Protein AF-A0A497C527-F1 (afdb_monomer)

Solvent-accessible surface area (backbone atoms only — not comparable to full-atom values): 5418 Å² total; per-residue (Å²): 131,86,51,71,68,58,52,52,51,52,54,52,49,41,61,53,43,70,65,48,50,83,88,42,90,52,30,66,59,32,50,54,42,38,55,53,44,53,54,43,78,72,42,91,85,58,57,69,65,63,52,49,54,39,49,53,52,47,50,53,48,51,54,55,58,55,64,68,56,69,96,70,86,82,77,82,91,71,87,81,80,81,89,83,90,130

Mean predicted aligned error: 9.07 Å

Structure (mmCIF, N/CA/C/O backbone):
data_AF-A0A497C527-F1
#
_entry.id   AF-A0A497C527-F1
#
loop_
_atom_site.group_PDB
_atom_site.id
_atom_site.type_symbol
_atom_site.label_atom_id
_atom_site.label_alt_id
_atom_site.label_comp_id
_atom_site.label_asym_id
_atom_site.label_entity_id
_atom_site.label_seq_id
_atom_site.pdbx_PDB_ins_code
_atom_site.Cartn_x
_atom_site.Cartn_y
_atom_site.Cartn_z
_atom_site.occupancy
_atom_site.B_iso_or_equiv
_atom_site.auth_seq_id
_atom_site.auth_comp_id
_atom_site.auth_asym_id
_atom_site.auth_atom_id
_atom_site.pdbx_PDB_model_num
ATOM 1 N N . MET A 1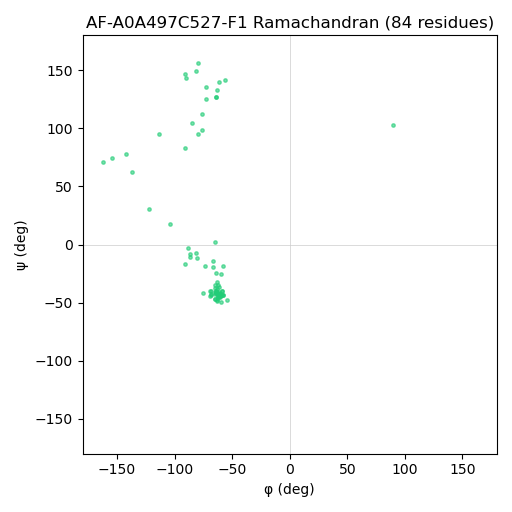 1 ? 15.430 -7.628 -11.014 1.00 65.81 1 MET A N 1
ATOM 2 C CA . MET A 1 1 ? 14.124 -8.284 -11.251 1.00 65.81 1 MET A CA 1
ATOM 3 C C . MET A 1 1 ? 13.438 -8.452 -9.903 1.00 65.81 1 MET A C 1
ATOM 5 O O . MET A 1 1 ? 14.096 -8.916 -8.982 1.00 65.81 1 MET A O 1
ATOM 9 N N . LEU A 1 2 ? 12.182 -8.017 -9.759 1.00 76.94 2 LEU A N 1
ATOM 10 C CA . LEU A 1 2 ? 11.454 -8.081 -8.486 1.00 76.94 2 LEU A CA 1
ATOM 11 C C . LEU A 1 2 ? 11.243 -9.545 -8.067 1.00 76.94 2 LEU A C 1
ATOM 13 O O . LEU A 1 2 ? 10.716 -10.338 -8.851 1.00 76.94 2 LEU A O 1
ATOM 17 N N . ASP A 1 3 ? 11.642 -9.903 -6.847 1.00 88.31 3 ASP A N 1
ATOM 18 C CA . ASP A 1 3 ? 11.475 -11.265 -6.339 1.00 88.31 3 ASP A CA 1
ATOM 19 C C . ASP A 1 3 ? 9.986 -11.667 -6.275 1.00 88.31 3 ASP A C 1
ATOM 21 O O . ASP A 1 3 ? 9.116 -10.876 -5.893 1.00 88.31 3 ASP A O 1
ATOM 25 N N . LYS A 1 4 ? 9.671 -12.919 -6.637 1.00 88.88 4 LYS A N 1
ATOM 26 C CA . LYS A 1 4 ? 8.282 -13.418 -6.674 1.00 88.88 4 LYS A CA 1
ATOM 27 C C . LYS A 1 4 ? 7.622 -13.377 -5.295 1.00 88.88 4 LYS A C 1
ATOM 29 O O . LYS A 1 4 ? 6.424 -13.104 -5.202 1.00 88.88 4 LYS A O 1
ATOM 34 N N . THR A 1 5 ? 8.375 -13.654 -4.232 1.00 93.38 5 THR A N 1
ATOM 35 C CA . THR A 1 5 ? 7.874 -13.608 -2.853 1.00 93.38 5 THR A CA 1
ATOM 36 C C . THR A 1 5 ? 7.585 -12.174 -2.453 1.00 93.38 5 THR A C 1
ATOM 38 O O . THR A 1 5 ? 6.520 -11.891 -1.904 1.00 93.38 5 THR A O 1
ATOM 41 N N . PHE A 1 6 ? 8.494 -11.256 -2.780 1.00 92.00 6 PHE A N 1
ATOM 42 C CA . PHE A 1 6 ? 8.297 -9.836 -2.520 1.00 92.00 6 PHE A CA 1
ATOM 43 C C . PHE A 1 6 ? 7.061 -9.286 -3.247 1.00 92.00 6 PHE A C 1
ATOM 45 O O . PHE A 1 6 ? 6.207 -8.656 -2.624 1.00 92.00 6 PHE A O 1
ATOM 52 N N . ARG A 1 7 ? 6.874 -9.638 -4.527 1.00 92.06 7 ARG A N 1
ATOM 53 C CA . ARG A 1 7 ? 5.670 -9.265 -5.288 1.00 92.06 7 ARG A CA 1
ATOM 54 C C . ARG A 1 7 ? 4.386 -9.779 -4.636 1.00 92.06 7 ARG A C 1
ATOM 56 O O . ARG A 1 7 ? 3.422 -9.030 -4.515 1.00 92.06 7 ARG A O 1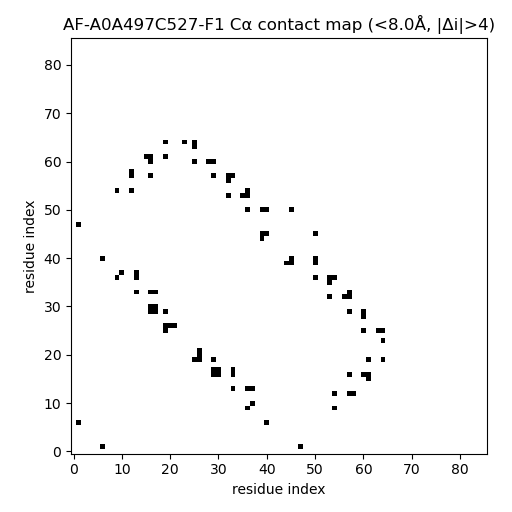
ATOM 63 N N . LYS A 1 8 ? 4.371 -11.033 -4.167 1.00 94.31 8 LYS A N 1
ATOM 64 C CA . LYS A 1 8 ? 3.220 -11.594 -3.435 1.00 94.31 8 LYS A CA 1
ATOM 65 C C . LYS A 1 8 ? 2.917 -10.815 -2.153 1.00 94.31 8 LYS A C 1
ATOM 67 O O . LYS A 1 8 ? 1.750 -10.542 -1.885 1.00 94.31 8 LYS A O 1
ATOM 72 N N . LYS A 1 9 ? 3.944 -10.434 -1.383 1.00 95.75 9 LYS A N 1
ATOM 73 C CA . LYS A 1 9 ? 3.779 -9.606 -0.175 1.00 95.75 9 LYS A CA 1
ATOM 74 C C . LYS A 1 9 ? 3.181 -8.240 -0.513 1.00 95.75 9 LYS A C 1
ATOM 76 O O . LYS A 1 9 ? 2.241 -7.819 0.154 1.00 95.75 9 LYS A O 1
ATOM 81 N N . ALA A 1 10 ? 3.658 -7.596 -1.576 1.00 95.12 10 ALA A N 1
ATOM 82 C CA . ALA A 1 10 ? 3.129 -6.315 -2.033 1.00 95.12 10 ALA A CA 1
ATOM 83 C C . ALA A 1 10 ? 1.656 -6.419 -2.486 1.00 95.12 10 ALA A C 1
ATOM 85 O O . ALA A 1 10 ? 0.838 -5.581 -2.113 1.00 95.12 10 ALA A O 1
ATOM 86 N N . CYS A 1 11 ? 1.272 -7.487 -3.197 1.00 95.06 11 CYS A N 1
ATOM 87 C CA . CYS A 1 11 ? -0.134 -7.736 -3.539 1.00 95.06 11 CYS A CA 1
ATOM 88 C C . CYS A 1 11 ? -1.011 -7.987 -2.300 1.00 95.06 11 CYS A C 1
ATOM 90 O O . CYS A 1 11 ? -2.133 -7.491 -2.226 1.00 95.06 11 CYS A O 1
ATOM 92 N N . LEU A 1 12 ? -0.509 -8.728 -1.306 1.00 96.88 12 LEU A N 1
ATOM 93 C CA . LEU A 1 12 ? -1.224 -8.930 -0.042 1.00 96.88 12 LEU A CA 1
ATOM 94 C C . LEU A 1 12 ? -1.411 -7.608 0.716 1.00 96.88 12 LEU A C 1
ATOM 96 O O . LEU A 1 12 ? -2.466 -7.378 1.305 1.00 96.88 12 LEU A O 1
ATOM 100 N N . LEU A 1 13 ? -0.404 -6.734 0.691 1.00 97.69 13 LEU A N 1
ATOM 101 C CA . LEU A 1 13 ? -0.488 -5.407 1.288 1.00 97.69 13 LEU A CA 1
ATOM 102 C C . LEU A 1 13 ? -1.583 -4.557 0.626 1.00 97.69 13 LEU A C 1
ATOM 104 O O . LEU A 1 13 ? -2.373 -3.951 1.345 1.00 97.69 13 LEU A O 1
ATOM 108 N N . LEU A 1 14 ? -1.698 -4.574 -0.709 1.00 97.31 14 LEU A N 1
ATOM 109 C CA . LEU A 1 14 ? -2.786 -3.889 -1.427 1.00 97.31 14 LEU A CA 1
ATOM 110 C C . LEU A 1 14 ? -4.168 -4.325 -0.924 1.00 97.31 14 LEU A C 1
ATOM 112 O O . LEU A 1 14 ? -5.000 -3.476 -0.606 1.00 97.31 14 LEU A O 1
ATOM 116 N N . ALA A 1 15 ? -4.387 -5.638 -0.801 1.00 96.88 15 ALA A N 1
ATOM 117 C CA . ALA A 1 15 ? -5.649 -6.190 -0.310 1.00 96.88 15 ALA A CA 1
ATOM 118 C C . ALA A 1 15 ? -5.950 -5.781 1.142 1.00 96.88 15 ALA A C 1
ATOM 120 O O . ALA A 1 15 ? -7.106 -5.614 1.516 1.00 96.88 15 ALA A O 1
ATOM 121 N N . ARG A 1 16 ? -4.924 -5.599 1.981 1.00 96.94 16 ARG A N 1
ATOM 122 C CA . ARG A 1 16 ? -5.102 -5.132 3.365 1.00 96.94 16 ARG A CA 1
ATOM 123 C C . ARG A 1 16 ? -5.414 -3.641 3.439 1.00 96.94 16 ARG A C 1
ATOM 125 O O . ARG A 1 16 ? -6.295 -3.262 4.200 1.00 96.94 16 ARG A O 1
ATOM 132 N N . LEU A 1 17 ? -4.737 -2.817 2.640 1.00 97.12 17 LEU A N 1
ATOM 133 C CA . LEU A 1 17 ? -5.006 -1.377 2.565 1.00 97.12 17 LEU A CA 1
ATOM 134 C C . LEU A 1 17 ? -6.428 -1.086 2.072 1.00 97.12 17 LEU A C 1
ATOM 136 O O . LEU A 1 17 ? -7.053 -0.147 2.547 1.00 97.12 17 LEU A O 1
ATOM 140 N N . GLU A 1 18 ? -6.962 -1.909 1.165 1.00 96.12 18 GLU A N 1
ATOM 141 C CA . GLU A 1 18 ? -8.353 -1.808 0.697 1.00 96.12 18 GLU A CA 1
ATOM 142 C C . GLU A 1 18 ? -9.392 -2.063 1.801 1.00 96.12 18 GLU A C 1
ATOM 144 O O . GLU A 1 18 ? -10.516 -1.582 1.710 1.00 96.12 18 GLU A O 1
ATOM 149 N N . ARG A 1 19 ? -9.021 -2.796 2.857 1.00 95.56 19 ARG A N 1
ATOM 150 C CA . ARG A 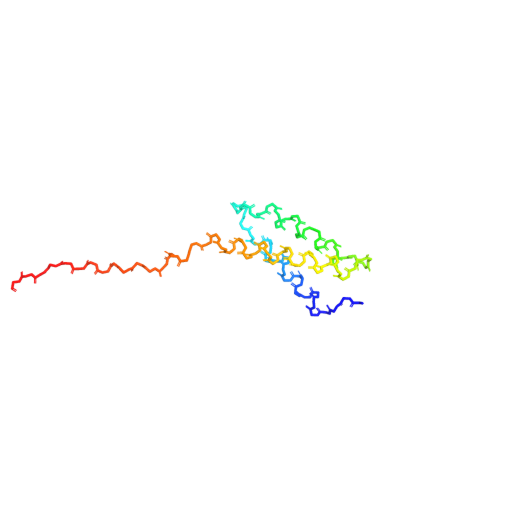1 19 ? -9.911 -3.136 3.976 1.00 95.56 19 ARG A CA 1
ATOM 151 C C . ARG A 1 19 ? -9.919 -2.102 5.098 1.00 95.56 19 ARG A C 1
ATOM 153 O O . ARG A 1 19 ? -10.647 -2.293 6.070 1.00 95.56 19 ARG A O 1
ATOM 160 N N . ILE A 1 20 ? -9.103 -1.052 5.007 1.00 94.38 20 ILE A N 1
ATOM 161 C CA . ILE A 1 20 ? -9.153 0.046 5.973 1.00 94.38 20 ILE A CA 1
ATOM 162 C C . ILE A 1 20 ? -10.523 0.717 5.847 1.00 94.38 20 ILE A C 1
ATOM 164 O O . ILE A 1 20 ? -10.941 1.066 4.743 1.00 94.38 20 ILE A O 1
ATOM 168 N N . SER A 1 21 ? -11.227 0.856 6.976 1.00 89.75 21 SER A N 1
ATOM 169 C CA . SER A 1 21 ? -12.555 1.477 7.007 1.00 89.75 21 SER A CA 1
ATOM 170 C C . SER A 1 21 ? -12.503 2.881 6.413 1.00 89.75 21 SER A C 1
ATOM 172 O O . SER A 1 21 ? -11.558 3.620 6.682 1.00 89.75 21 SER A O 1
ATOM 174 N N . ALA A 1 22 ? -13.536 3.271 5.665 1.00 90.75 22 ALA A N 1
ATOM 175 C CA . ALA A 1 22 ? -13.664 4.628 5.135 1.00 90.75 22 ALA A CA 1
ATOM 176 C C . ALA A 1 22 ? -13.710 5.694 6.246 1.00 90.75 22 ALA A C 1
ATOM 178 O O . ALA A 1 22 ? -13.298 6.827 6.014 1.00 90.75 22 ALA A O 1
ATOM 179 N N . ASP A 1 23 ? -14.150 5.308 7.447 1.00 91.25 23 ASP A N 1
ATOM 180 C CA . ASP A 1 23 ? -14.195 6.178 8.626 1.00 91.25 23 ASP A CA 1
ATOM 181 C C . ASP A 1 23 ? -12.839 6.299 9.344 1.00 91.25 23 ASP A C 1
ATOM 183 O O . ASP A 1 23 ? -12.697 7.106 10.261 1.00 91.25 23 ASP A O 1
ATOM 187 N N . SER A 1 24 ? -11.827 5.514 8.950 1.00 91.69 24 SER A N 1
ATOM 188 C CA . SER A 1 24 ? -10.481 5.659 9.506 1.00 91.69 24 SER A CA 1
ATOM 189 C C . SER A 1 24 ? -9.826 6.938 8.961 1.00 91.69 24 SER A C 1
ATOM 191 O O . SER A 1 24 ? -9.817 7.154 7.744 1.00 91.69 24 SER A O 1
ATOM 193 N N . PRO A 1 25 ? -9.165 7.752 9.802 1.00 93.38 25 PRO A N 1
ATOM 194 C CA . PRO A 1 25 ? -8.356 8.888 9.358 1.00 93.38 25 PRO A CA 1
ATOM 195 C C . PRO A 1 25 ? -7.233 8.474 8.390 1.00 93.38 25 PRO A C 1
ATOM 197 O O . PRO A 1 25 ? -6.723 9.305 7.637 1.00 93.38 25 PRO A O 1
ATOM 200 N N . TRP A 1 26 ? -6.863 7.189 8.358 1.00 96.50 26 TRP A N 1
ATOM 201 C CA . TRP A 1 26 ? -5.844 6.651 7.459 1.00 96.50 26 TRP A CA 1
ATOM 202 C C . TRP A 1 26 ? -6.386 6.228 6.087 1.00 96.50 26 TRP A C 1
ATOM 204 O O . TRP A 1 26 ? -5.589 5.939 5.193 1.00 96.50 26 TRP A O 1
ATOM 214 N N . ALA A 1 27 ? -7.708 6.223 5.868 1.00 95.06 27 ALA A N 1
ATOM 215 C CA . ALA A 1 27 ? -8.339 5.745 4.632 1.00 95.06 27 ALA A CA 1
ATOM 216 C C . ALA A 1 27 ? -7.871 6.503 3.380 1.00 95.06 27 ALA A C 1
ATOM 218 O O . ALA A 1 27 ? -7.615 5.909 2.324 1.00 95.06 27 ALA A O 1
ATOM 219 N N . HIS A 1 28 ? -7.700 7.822 3.503 1.00 95.81 28 HIS A N 1
ATOM 220 C CA . HIS A 1 28 ? -7.205 8.653 2.410 1.00 95.81 28 HIS A CA 1
ATOM 221 C C . HIS A 1 28 ? -5.758 8.292 2.042 1.00 95.81 28 HIS A C 1
ATOM 223 O O . HIS A 1 28 ? -5.447 8.058 0.871 1.00 95.81 28 HIS A O 1
ATOM 229 N N . GLN A 1 29 ? -4.882 8.165 3.046 1.00 96.12 29 GLN A N 1
ATOM 230 C CA . GLN A 1 29 ? -3.486 7.779 2.823 1.00 96.12 29 GLN A CA 1
ATOM 231 C C . GLN A 1 29 ? -3.374 6.352 2.275 1.00 96.12 29 GLN A C 1
ATOM 233 O O . GLN A 1 29 ? -2.607 6.110 1.341 1.00 96.12 29 GLN A O 1
ATOM 238 N N . ALA A 1 30 ? -4.178 5.422 2.795 1.00 96.94 30 ALA A N 1
ATOM 239 C CA . ALA A 1 30 ? -4.245 4.044 2.323 1.00 96.94 30 ALA A CA 1
ATOM 240 C C . ALA A 1 30 ? -4.614 3.972 0.839 1.00 96.94 30 ALA A C 1
ATOM 242 O O . ALA A 1 30 ? -3.977 3.245 0.077 1.00 96.94 30 ALA A O 1
ATOM 243 N N . SER A 1 31 ? -5.597 4.769 0.415 1.00 95.56 31 SER A N 1
ATOM 244 C CA . SER A 1 31 ? -6.030 4.843 -0.982 1.00 95.56 31 SER A CA 1
ATOM 245 C C . SER A 1 31 ? -4.914 5.342 -1.902 1.00 95.56 31 SER A C 1
ATOM 247 O O . SER A 1 31 ? -4.673 4.741 -2.951 1.00 95.56 31 SER A O 1
ATOM 249 N N . GLY A 1 32 ? -4.184 6.385 -1.490 1.00 97.06 32 GLY A N 1
ATOM 250 C CA . GLY A 1 32 ? -3.048 6.917 -2.248 1.00 97.06 32 GLY A CA 1
ATOM 251 C C . GLY A 1 32 ? -1.902 5.911 -2.393 1.00 97.06 32 GLY A C 1
ATOM 252 O O . GLY A 1 32 ? -1.431 5.658 -3.505 1.00 97.06 32 GLY A O 1
ATOM 253 N N . VAL A 1 33 ? -1.495 5.276 -1.289 1.00 97.44 33 VAL A N 1
ATOM 254 C CA . VAL A 1 33 ? -0.439 4.249 -1.306 1.00 97.44 33 VAL A CA 1
ATOM 255 C C . VAL A 1 33 ? -0.867 3.038 -2.132 1.00 97.44 33 VAL A C 1
ATOM 257 O O . VAL A 1 33 ? -0.077 2.548 -2.935 1.00 97.44 33 VAL A O 1
ATOM 260 N N . ARG A 1 34 ? -2.122 2.589 -2.007 1.00 97.31 34 ARG A N 1
ATOM 261 C CA . ARG A 1 34 ? -2.673 1.473 -2.787 1.00 97.31 34 ARG A CA 1
ATOM 262 C C . ARG A 1 34 ? -2.627 1.756 -4.287 1.00 97.31 34 ARG A C 1
ATOM 264 O O . ARG A 1 34 ? -2.130 0.924 -5.042 1.00 97.31 34 ARG A O 1
ATOM 271 N N . ALA A 1 35 ? -3.096 2.926 -4.721 1.00 96.75 35 ALA A N 1
ATOM 272 C CA . ALA A 1 35 ? -3.079 3.304 -6.132 1.00 96.75 35 ALA A CA 1
ATOM 273 C C . ALA A 1 35 ? -1.647 3.384 -6.686 1.00 96.75 35 ALA A C 1
ATOM 275 O O . ALA A 1 35 ? -1.361 2.842 -7.756 1.00 96.75 35 ALA A O 1
ATOM 276 N N . SER A 1 36 ? -0.731 4.007 -5.937 1.00 96.38 36 SER A N 1
ATOM 277 C CA . SER A 1 36 ? 0.669 4.120 -6.349 1.00 96.38 36 SER A CA 1
ATOM 278 C C . SER A 1 36 ? 1.352 2.750 -6.415 1.00 96.38 36 SER A C 1
ATOM 280 O O . SER A 1 36 ? 1.959 2.412 -7.429 1.00 96.38 36 SER A O 1
ATOM 282 N N . LEU A 1 37 ? 1.192 1.910 -5.390 1.00 96.06 37 LEU A N 1
ATOM 283 C CA . LEU A 1 37 ? 1.792 0.576 -5.349 1.00 96.06 37 LEU A CA 1
ATOM 284 C C . LEU A 1 37 ? 1.244 -0.332 -6.459 1.00 96.06 37 LEU A C 1
ATOM 286 O O . LEU A 1 37 ? 2.025 -1.007 -7.126 1.00 96.06 37 LEU A O 1
ATOM 290 N N . ALA A 1 38 ? -0.065 -0.305 -6.729 1.00 96.19 38 ALA A N 1
ATOM 291 C CA . ALA A 1 38 ? -0.658 -1.055 -7.837 1.00 96.19 38 ALA A CA 1
ATOM 292 C C . ALA A 1 38 ? -0.087 -0.620 -9.197 1.00 96.19 38 ALA A C 1
ATOM 294 O O . ALA A 1 38 ? 0.260 -1.470 -10.017 1.00 96.19 38 ALA A O 1
ATOM 295 N N . LYS A 1 39 ? 0.077 0.693 -9.411 1.00 95.50 39 LYS A N 1
ATOM 296 C CA . LYS A 1 39 ? 0.687 1.243 -10.628 1.00 95.50 39 LYS A CA 1
ATOM 297 C C . LYS A 1 39 ? 2.125 0.751 -10.816 1.00 95.50 39 LYS A C 1
ATOM 299 O O . LYS A 1 39 ? 2.480 0.342 -11.917 1.00 95.50 39 LYS A O 1
ATOM 304 N N . HIS A 1 40 ? 2.939 0.757 -9.760 1.00 94.06 40 HIS A N 1
ATOM 305 C CA . HIS A 1 40 ? 4.334 0.311 -9.848 1.00 94.06 40 HIS A CA 1
ATOM 306 C 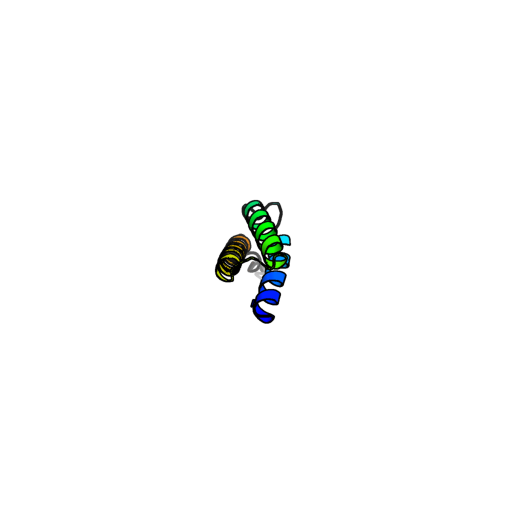C . HIS A 1 40 ? 4.433 -1.202 -10.065 1.00 94.06 40 HIS A C 1
ATOM 308 O O . HIS A 1 40 ? 5.196 -1.637 -10.915 1.00 94.06 40 HIS A O 1
ATOM 314 N N . LEU A 1 41 ? 3.601 -2.012 -9.402 1.00 91.81 41 LEU A N 1
ATOM 315 C CA . LEU A 1 41 ? 3.583 -3.468 -9.611 1.00 91.81 41 LEU A CA 1
ATOM 316 C C . LEU A 1 41 ? 3.105 -3.898 -11.008 1.00 91.81 41 LEU A C 1
ATOM 318 O O . LEU A 1 41 ? 3.334 -5.050 -11.392 1.00 91.81 41 LEU A O 1
ATOM 322 N N . ALA A 1 42 ? 2.407 -3.022 -11.734 1.00 91.75 42 ALA A N 1
ATOM 323 C CA . ALA A 1 42 ? 1.994 -3.231 -13.121 1.00 91.75 42 ALA A CA 1
ATOM 324 C C . ALA A 1 42 ? 3.022 -2.707 -14.143 1.00 91.75 42 ALA A C 1
ATOM 326 O O . ALA A 1 42 ? 2.955 -3.083 -15.310 1.00 91.75 42 ALA A O 1
ATOM 327 N N . SER A 1 43 ? 3.957 -1.854 -13.717 1.00 88.69 43 SER A N 1
ATOM 328 C CA . SER A 1 43 ? 5.000 -1.275 -14.565 1.00 88.69 43 SER A CA 1
ATOM 329 C C . SER A 1 43 ? 6.255 -2.148 -14.569 1.00 88.69 43 SER A C 1
ATOM 331 O O . SER A 1 43 ? 6.654 -2.686 -13.539 1.00 88.69 43 SER A O 1
ATOM 333 N N . GLU A 1 44 ? 6.924 -2.248 -15.716 1.00 79.19 44 GLU A N 1
ATOM 334 C CA . GLU A 1 44 ? 8.242 -2.893 -15.827 1.00 79.19 44 GLU A CA 1
ATOM 335 C C . GLU A 1 44 ? 9.401 -1.922 -15.539 1.00 79.19 44 GLU A C 1
ATOM 337 O O . GLU A 1 44 ? 10.536 -2.351 -15.347 1.00 79.19 44 GLU A O 1
ATOM 342 N N . ASN A 1 45 ? 9.106 -0.618 -15.451 1.00 83.38 45 ASN A N 1
ATOM 343 C CA . ASN A 1 45 ? 10.092 0.463 -15.340 1.00 83.38 45 ASN A CA 1
ATOM 344 C C . ASN A 1 45 ? 10.214 1.054 -13.926 1.00 83.38 45 ASN A C 1
ATOM 346 O O . ASN A 1 45 ? 10.704 2.170 -13.775 1.00 83.38 45 ASN A O 1
ATOM 350 N N . CYS A 1 46 ? 9.738 0.362 -12.890 1.00 84.12 46 CYS A N 1
ATOM 351 C CA . CYS A 1 46 ? 9.917 0.810 -11.510 1.00 84.12 46 CYS A CA 1
ATOM 352 C C . CYS A 1 46 ? 11.191 0.233 -10.890 1.00 84.12 46 CYS A C 1
ATOM 354 O O . CYS A 1 46 ? 11.569 -0.919 -11.132 1.00 84.12 46 CYS A O 1
ATOM 356 N N . THR A 1 47 ? 11.809 1.007 -10.013 1.00 89.62 47 THR A N 1
ATOM 357 C CA . THR A 1 47 ? 12.909 0.535 -9.181 1.00 89.62 47 THR A CA 1
ATOM 358 C C . THR A 1 47 ? 12.386 -0.257 -7.982 1.00 89.62 47 THR A C 1
ATOM 360 O O . THR A 1 47 ? 11.241 -0.119 -7.546 1.00 89.62 47 THR A O 1
ATOM 363 N N . LEU A 1 48 ? 13.241 -1.129 -7.445 1.00 89.06 48 LEU A N 1
ATOM 364 C CA . LEU A 1 48 ? 12.919 -1.896 -6.243 1.00 89.06 48 LEU A CA 1
ATOM 365 C C . LEU A 1 48 ? 12.742 -0.974 -5.023 1.00 89.06 48 LEU A C 1
ATOM 367 O O . LEU A 1 48 ? 11.814 -1.188 -4.250 1.00 89.06 48 LEU A O 1
ATOM 371 N N . ASP A 1 49 ? 13.552 0.083 -4.928 1.00 92.25 49 ASP A N 1
ATOM 372 C CA . ASP A 1 49 ? 13.503 1.089 -3.859 1.00 92.25 49 ASP A CA 1
ATOM 373 C C . ASP A 1 49 ? 12.154 1.829 -3.817 1.00 92.25 49 ASP A C 1
ATOM 375 O O . ASP A 1 49 ? 11.533 1.952 -2.762 1.00 92.25 49 ASP A O 1
ATOM 379 N N . GL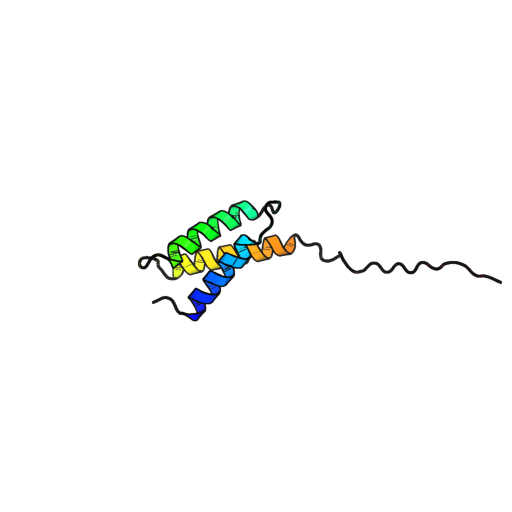U A 1 50 ? 11.616 2.227 -4.976 1.00 92.88 50 GLU A N 1
ATOM 380 C CA . GLU A 1 50 ? 10.287 2.850 -5.063 1.00 92.88 50 GLU A CA 1
ATOM 381 C C . GLU A 1 50 ? 9.184 1.933 -4.517 1.00 92.88 50 GLU A C 1
ATOM 383 O O . GLU A 1 50 ? 8.308 2.377 -3.769 1.00 92.88 50 GLU A O 1
ATOM 388 N N . ILE A 1 51 ? 9.230 0.640 -4.859 1.00 93.88 51 ILE A N 1
ATOM 389 C CA . ILE A 1 51 ? 8.259 -0.331 -4.346 1.00 93.88 51 ILE A CA 1
ATOM 390 C C . ILE A 1 51 ? 8.463 -0.543 -2.844 1.00 93.88 51 ILE A C 1
ATOM 392 O O . ILE A 1 51 ? 7.478 -0.578 -2.108 1.00 93.88 51 ILE A O 1
ATOM 396 N N . GLU A 1 52 ? 9.702 -0.671 -2.369 1.00 95.00 52 GLU A N 1
ATOM 397 C CA . GLU A 1 52 ? 10.003 -0.827 -0.942 1.00 95.00 52 GLU A CA 1
ATOM 398 C C . GLU A 1 52 ? 9.502 0.361 -0.119 1.00 95.00 52 GLU A C 1
ATOM 400 O O . GLU A 1 52 ? 8.846 0.161 0.904 1.00 95.00 52 GLU A O 1
ATOM 405 N N . ASN A 1 53 ? 9.694 1.589 -0.599 1.00 96.31 53 ASN A N 1
ATOM 406 C CA . ASN A 1 53 ? 9.190 2.793 0.059 1.00 96.31 53 ASN A CA 1
ATOM 407 C C . ASN A 1 53 ? 7.657 2.800 0.164 1.00 96.31 53 ASN A C 1
ATOM 409 O O . ASN A 1 53 ? 7.096 3.150 1.211 1.00 96.31 53 ASN A O 1
ATOM 413 N N . LEU A 1 54 ? 6.961 2.364 -0.890 1.00 96.88 54 LEU A N 1
ATOM 414 C CA . LEU A 1 54 ? 5.502 2.230 -0.888 1.00 96.88 54 LEU A CA 1
ATOM 415 C C . LEU A 1 54 ? 5.028 1.105 0.038 1.00 96.88 54 LEU A C 1
ATOM 417 O O . LEU A 1 54 ? 4.041 1.273 0.756 1.00 96.88 54 LEU A O 1
ATOM 421 N N . VAL A 1 55 ? 5.743 -0.020 0.064 1.00 97.12 55 VAL A N 1
ATOM 422 C CA . VAL A 1 55 ? 5.465 -1.147 0.960 1.00 97.12 55 VAL A CA 1
ATOM 423 C C . VAL A 1 55 ? 5.627 -0.730 2.422 1.00 97.12 55 VAL A C 1
ATOM 425 O O . VAL A 1 55 ? 4.722 -0.959 3.225 1.00 97.12 55 VAL A O 1
ATOM 428 N N . ASN A 1 56 ? 6.721 -0.049 2.761 1.00 97.88 56 ASN A N 1
ATOM 429 C CA . ASN A 1 56 ? 6.975 0.471 4.105 1.00 97.88 56 ASN A CA 1
ATOM 430 C C . ASN A 1 56 ? 5.907 1.486 4.530 1.00 97.88 56 ASN A C 1
ATOM 432 O O . ASN A 1 56 ? 5.377 1.413 5.640 1.00 97.88 56 ASN A O 1
ATOM 436 N N . SER A 1 57 ? 5.528 2.391 3.625 1.00 97.88 57 SER A N 1
ATOM 437 C CA . SER A 1 57 ? 4.445 3.351 3.868 1.00 97.88 57 SER A CA 1
ATOM 438 C C . SER A 1 57 ? 3.110 2.648 4.126 1.00 97.88 57 SER A C 1
ATOM 440 O O . SER A 1 57 ? 2.389 3.011 5.054 1.00 97.88 57 SER A O 1
ATOM 442 N N . GLY A 1 58 ? 2.793 1.608 3.349 1.00 97.69 58 GLY A N 1
ATOM 443 C CA . GLY A 1 58 ? 1.578 0.817 3.529 1.00 97.69 58 GLY A CA 1
ATOM 444 C C . GLY A 1 58 ? 1.548 0.052 4.853 1.00 97.69 58 GLY A C 1
ATOM 445 O O . GLY A 1 58 ? 0.518 0.054 5.524 1.00 97.69 58 GLY A O 1
ATOM 446 N N . TYR A 1 59 ? 2.660 -0.559 5.272 1.00 98.12 59 TYR A N 1
ATOM 447 C CA . TYR A 1 59 ? 2.737 -1.216 6.583 1.00 98.12 59 TYR A CA 1
ATOM 448 C C . TYR A 1 59 ? 2.546 -0.229 7.731 1.00 98.12 59 TYR A C 1
ATOM 450 O O . TYR A 1 59 ? 1.723 -0.485 8.606 1.00 98.12 59 TYR A O 1
ATOM 458 N N . ARG A 1 60 ? 3.189 0.941 7.669 1.00 97.94 60 ARG A N 1
ATOM 459 C CA . ARG A 1 60 ? 3.013 1.993 8.675 1.00 97.94 60 ARG A CA 1
ATOM 460 C C . ARG A 1 60 ? 1.555 2.445 8.790 1.00 97.94 60 ARG A C 1
ATOM 462 O O . ARG A 1 60 ? 1.069 2.672 9.894 1.00 97.94 60 ARG A O 1
ATOM 469 N N . ILE A 1 61 ? 0.853 2.565 7.662 1.00 97.56 61 ILE A N 1
ATOM 470 C CA . ILE A 1 61 ? -0.582 2.878 7.639 1.00 97.56 61 ILE A CA 1
ATOM 471 C C . ILE A 1 61 ? -1.392 1.770 8.324 1.00 97.56 61 ILE A C 1
ATOM 473 O O . ILE A 1 61 ? -2.239 2.077 9.159 1.00 97.56 61 ILE A O 1
ATOM 477 N N . LEU A 1 62 ? -1.121 0.495 8.020 1.00 96.62 62 LEU A N 1
ATOM 478 C CA . LEU A 1 62 ? -1.807 -0.626 8.668 1.00 96.62 62 LEU A CA 1
ATOM 479 C C . LEU A 1 62 ? -1.569 -0.659 10.177 1.00 96.62 62 LEU A C 1
ATOM 481 O O . LEU A 1 62 ? -2.513 -0.881 10.924 1.00 96.62 62 LEU A O 1
ATOM 485 N N . GLU A 1 63 ? -0.337 -0.424 10.628 1.00 96.69 63 GLU A N 1
ATOM 486 C CA . GLU A 1 63 ? -0.013 -0.362 12.056 1.00 96.69 63 GLU A CA 1
ATOM 487 C C . GLU A 1 63 ? -0.793 0.753 12.754 1.00 96.69 63 GLU A C 1
ATOM 489 O O . GLU A 1 63 ? -1.365 0.546 13.826 1.00 96.69 63 GLU A O 1
ATOM 494 N N . LYS A 1 64 ? -0.863 1.935 12.132 1.00 95.62 64 LYS A N 1
ATOM 495 C CA . LYS A 1 64 ? -1.599 3.066 12.694 1.00 95.62 64 LYS A CA 1
ATOM 496 C C . LYS A 1 64 ? -3.106 2.845 12.710 1.00 95.62 64 LYS A C 1
ATOM 498 O O . LYS A 1 64 ? -3.711 3.131 13.735 1.00 95.62 64 LYS A O 1
ATOM 503 N N . ALA A 1 65 ? -3.677 2.294 11.641 1.00 93.94 65 ALA A N 1
ATOM 504 C CA . ALA A 1 65 ? -5.091 1.932 11.585 1.00 93.94 65 ALA A CA 1
ATOM 505 C C . ALA A 1 65 ? -5.441 0.832 12.605 1.00 93.94 65 ALA A C 1
ATOM 507 O O . ALA A 1 65 ? -6.462 0.905 13.277 1.00 93.94 65 ALA A O 1
ATOM 508 N N . ALA A 1 66 ? -4.574 -0.171 12.778 1.00 92.62 66 ALA A N 1
ATOM 509 C CA . ALA A 1 66 ? -4.759 -1.208 13.792 1.00 92.62 66 ALA A CA 1
ATOM 510 C C . ALA A 1 66 ? -4.689 -0.647 15.222 1.00 92.62 66 ALA A C 1
ATOM 512 O O . ALA A 1 66 ? -5.440 -1.093 16.082 1.00 92.62 66 ALA A O 1
ATOM 513 N N . SER A 1 67 ? -3.841 0.358 15.463 1.00 91.12 67 SER A N 1
ATOM 514 C CA . SER A 1 67 ? -3.726 1.020 16.773 1.00 91.12 67 SER A CA 1
ATOM 515 C C . SER A 1 67 ? -4.981 1.805 17.178 1.00 91.12 67 SER A C 1
ATOM 517 O O . SER A 1 67 ? -5.098 2.202 18.333 1.00 91.12 67 SER A O 1
ATOM 519 N N . GLU A 1 68 ? -5.909 2.064 16.250 1.00 88.00 68 GLU A N 1
ATOM 520 C CA . GLU A 1 68 ? -7.189 2.714 16.564 1.00 88.00 68 GLU A CA 1
ATOM 521 C C . GLU A 1 68 ? -8.155 1.774 17.287 1.00 88.00 68 GLU A C 1
ATOM 523 O O . GLU A 1 68 ? -9.111 2.231 17.910 1.00 88.00 68 GLU A O 1
ATOM 528 N N . ILE A 1 69 ? -7.920 0.462 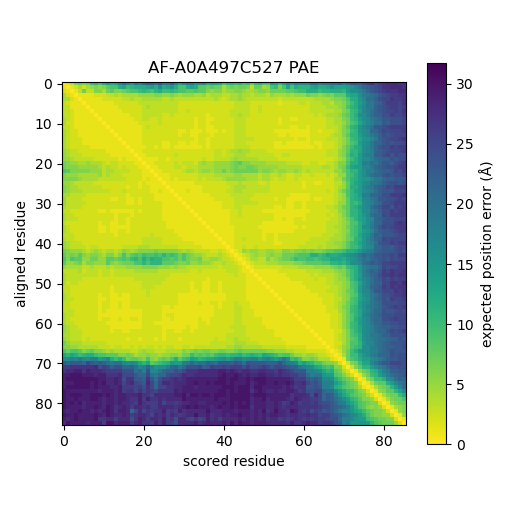17.201 1.00 84.50 69 ILE A N 1
ATOM 529 C CA . ILE A 1 69 ? -8.734 -0.540 17.872 1.00 84.50 69 ILE A CA 1
ATOM 530 C C . ILE A 1 69 ? -8.339 -0.514 19.354 1.00 84.50 69 ILE A C 1
ATOM 532 O O . ILE A 1 69 ? -7.210 -0.880 19.685 1.00 84.50 69 ILE A O 1
ATOM 536 N N . PRO A 1 70 ? -9.227 -0.076 20.265 1.00 77.69 70 PRO A N 1
ATOM 537 C CA . PRO A 1 70 ? -8.900 -0.039 21.680 1.00 77.69 70 PRO A CA 1
ATOM 538 C C . PRO A 1 70 ? -8.645 -1.463 22.189 1.00 77.69 70 PRO A C 1
ATOM 540 O O . PRO A 1 70 ? -9.459 -2.360 21.978 1.00 77.69 70 PRO A O 1
ATOM 543 N N . GLU A 1 71 ? -7.556 -1.657 22.935 1.00 65.94 71 GLU A N 1
ATOM 544 C CA . GLU A 1 71 ? -7.144 -2.951 23.516 1.00 65.94 71 GLU A CA 1
ATOM 545 C C . GLU A 1 71 ? -8.134 -3.497 24.577 1.00 65.94 71 GLU A C 1
ATOM 547 O O . GLU A 1 71 ? -7.925 -4.551 25.166 1.00 65.94 71 GLU A O 1
ATOM 552 N N . SER A 1 72 ? -9.247 -2.798 24.830 1.00 60.97 72 SER A N 1
ATOM 553 C CA . SER A 1 72 ? -10.127 -3.005 25.986 1.00 60.97 72 SER A CA 1
ATOM 554 C C . SER A 1 72 ? -11.590 -3.320 25.635 1.00 60.97 72 SER A C 1
ATOM 556 O O . SER A 1 72 ? -12.495 -2.993 26.398 1.00 60.97 72 SER A O 1
ATOM 558 N N . ALA A 1 73 ? -11.861 -3.966 24.497 1.00 56.31 73 ALA A N 1
ATOM 559 C CA . ALA A 1 73 ? -13.220 -4.439 24.200 1.00 56.31 73 ALA A CA 1
ATOM 560 C C . ALA A 1 73 ? -13.593 -5.769 24.891 1.00 56.31 73 ALA A C 1
ATOM 562 O O . ALA A 1 73 ? -14.775 -6.096 24.942 1.00 56.31 73 ALA A O 1
ATOM 563 N N . GLU A 1 74 ? -12.647 -6.504 25.492 1.00 59.25 74 GLU A N 1
ATOM 564 C CA . GLU A 1 74 ? -12.951 -7.718 26.270 1.00 59.25 74 GLU A CA 1
ATOM 565 C C . GLU A 1 74 ? -12.065 -7.861 27.516 1.00 59.25 74 GLU A C 1
ATOM 567 O O . GLU A 1 74 ? -11.127 -8.650 27.583 1.00 59.25 74 GLU A O 1
ATOM 572 N N . SER A 1 75 ? -12.385 -7.107 28.563 1.00 54.94 75 SER A N 1
ATOM 573 C CA . SER A 1 75 ? -12.256 -7.596 29.944 1.00 54.94 75 SER A CA 1
ATOM 574 C C . SER A 1 75 ? -13.238 -6.827 30.822 1.00 54.94 75 SER A C 1
ATOM 576 O O . SER A 1 75 ? -12.878 -5.936 31.581 1.00 54.94 75 SER A O 1
ATOM 578 N N . SER A 1 76 ? -14.524 -7.155 30.702 1.00 44.25 76 SER A N 1
ATOM 579 C CA . SER A 1 76 ? -15.484 -6.834 31.760 1.00 44.25 76 SER A CA 1
ATOM 580 C C . SER A 1 76 ? -15.445 -7.956 32.806 1.00 44.25 76 SER A C 1
ATOM 582 O O . SER A 1 76 ? -16.023 -9.014 32.558 1.00 44.25 76 SER A O 1
ATOM 584 N N . PRO A 1 77 ? -14.827 -7.788 33.993 1.00 61.44 77 PRO A N 1
ATOM 585 C CA . PRO A 1 77 ? -15.188 -8.591 35.145 1.00 61.44 77 PRO A CA 1
ATOM 586 C C . PRO A 1 77 ? -16.465 -7.972 35.714 1.00 61.44 77 PRO A C 1
ATOM 588 O O . PRO A 1 77 ? -16.437 -6.995 36.461 1.00 61.44 77 PRO A O 1
ATOM 591 N N . THR A 1 78 ? -17.628 -8.488 35.330 1.00 56.19 78 THR A N 1
ATOM 592 C CA . THR A 1 78 ? -18.877 -8.084 35.9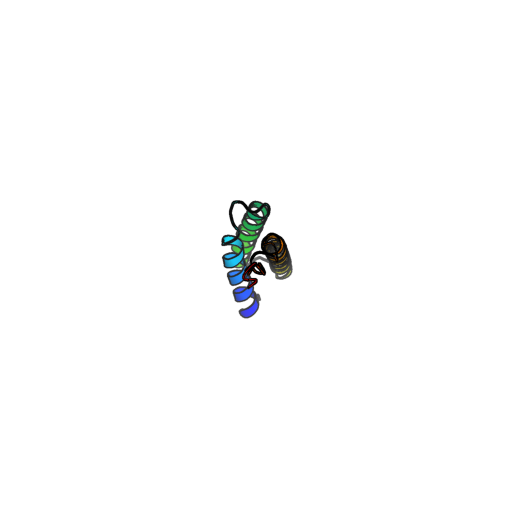89 1.00 56.19 78 THR A CA 1
ATOM 593 C C . THR A 1 78 ? -19.773 -9.281 36.254 1.00 56.19 78 THR A C 1
ATOM 595 O O . THR A 1 78 ? -20.913 -9.341 35.817 1.00 56.19 78 THR A O 1
ATOM 598 N N . GLN A 1 79 ? -19.286 -10.208 37.082 1.00 57.09 79 GLN A N 1
ATOM 599 C CA . GLN A 1 79 ? -20.182 -10.856 38.038 1.00 57.09 79 GLN A CA 1
ATOM 600 C C . GLN A 1 79 ? -20.165 -10.058 39.342 1.00 57.09 79 GLN A C 1
ATOM 602 O O . GLN A 1 79 ? -19.472 -10.371 40.304 1.00 57.09 79 GLN A O 1
ATOM 607 N N . LYS A 1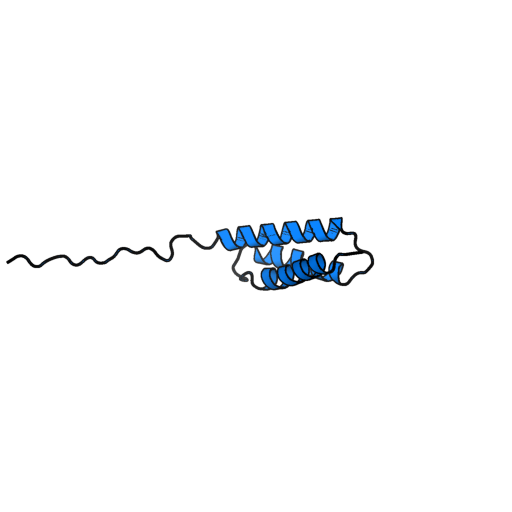 80 ? -20.973 -8.996 39.363 1.00 56.34 80 LYS A N 1
ATOM 608 C CA . LYS A 1 80 ? -21.599 -8.523 40.596 1.00 56.34 80 LYS A CA 1
ATOM 609 C C . LYS A 1 80 ? -22.753 -9.490 40.878 1.00 56.34 80 LYS A C 1
ATOM 611 O O . LYS A 1 80 ? -23.830 -9.327 40.317 1.00 56.34 80 LYS A O 1
ATOM 616 N N . THR A 1 81 ? -22.555 -10.474 41.752 1.00 56.31 81 THR A N 1
ATOM 617 C CA . THR A 1 81 ? -23.673 -11.019 42.534 1.00 56.31 81 THR A CA 1
ATOM 618 C C . THR A 1 81 ? -23.403 -10.664 43.988 1.00 56.31 81 THR A C 1
ATOM 620 O O . THR A 1 81 ? -22.601 -11.255 44.703 1.00 56.31 81 THR A O 1
ATOM 623 N N . GLY A 1 82 ? -23.994 -9.546 44.394 1.00 52.78 82 GLY A N 1
ATOM 624 C CA . GLY A 1 82 ? -24.171 -9.268 45.801 1.00 52.78 82 GLY A CA 1
ATOM 625 C C . GLY A 1 82 ? -25.403 -10.014 46.299 1.00 52.78 82 GLY A C 1
ATOM 626 O O . GLY A 1 82 ? -26.409 -10.079 45.597 1.00 52.78 82 GLY A O 1
ATOM 627 N N . ARG A 1 83 ? -25.333 -10.384 47.581 1.00 46.75 83 ARG A N 1
ATOM 628 C CA . ARG A 1 83 ? -26.450 -10.479 48.535 1.00 46.75 83 ARG A CA 1
ATOM 629 C C . ARG A 1 83 ? -27.194 -11.820 48.623 1.00 46.75 83 ARG A C 1
ATOM 631 O O . ARG A 1 83 ? -28.127 -12.102 47.888 1.00 46.75 83 ARG A O 1
ATOM 638 N N . GLY A 1 84 ? -26.852 -12.534 49.692 1.00 49.22 84 GLY A N 1
ATOM 639 C CA . GLY A 1 84 ? -27.686 -13.520 50.370 1.00 49.22 84 GLY A CA 1
ATOM 640 C C . GLY A 1 84 ? -27.123 -13.781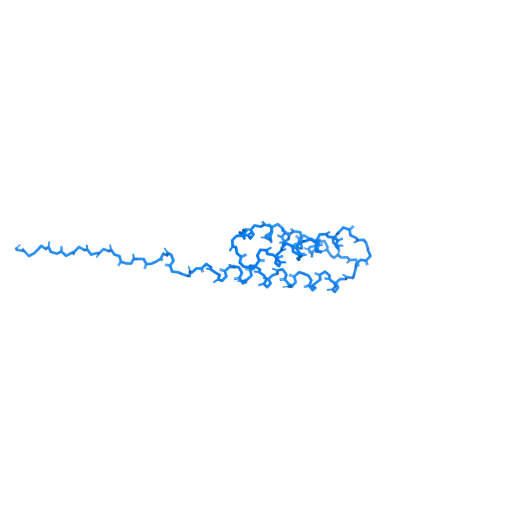 51.765 1.00 49.22 84 GLY A C 1
ATOM 641 O O . GLY A 1 84 ? -26.503 -14.808 51.996 1.00 49.22 84 GLY A O 1
ATOM 642 N N . LYS A 1 85 ? -27.252 -12.798 52.668 1.00 51.62 85 LYS A N 1
ATOM 643 C CA . LYS A 1 85 ? -27.188 -13.051 54.113 1.00 51.62 85 LYS A CA 1
ATOM 644 C C . LYS A 1 85 ? -28.490 -13.755 54.495 1.00 51.62 85 LYS A C 1
ATOM 646 O O . LYS A 1 85 ? -29.534 -13.176 54.203 1.00 51.62 85 LYS A O 1
ATOM 651 N N . SER A 1 86 ? -28.396 -14.919 55.130 1.00 57.19 86 SER A N 1
ATOM 652 C CA . SER A 1 86 ? -29.177 -15.362 56.299 1.00 57.19 86 SER A CA 1
ATOM 653 C C . SER A 1 86 ? -28.869 -16.818 56.605 1.00 57.19 86 SER A C 1
ATOM 655 O O . SER A 1 86 ? -28.882 -17.624 55.653 1.00 57.19 86 SER A O 1
#

Secondary structure (DSSP, 8-state):
---HHHHHHHHHHHHHHTTS-TTSTTHHHHHHHHHHHHHHHH-SS--HHHHHHHHHHHHHHHHHHHTTS-TTSS------------

Sequence (86 aa):
MLDKTFRKKACLLLARLERISADSPWAHQASGVRASLAKHLASENCTLDEIENLVNSGYRILEKAASEIPESAESSPTQKTGRGKS

pLDDT: mean 86.03, std 15.71, range [44.25, 98.12]

Foldseek 3Di:
DDDPVNLVLLVVLLVLLVPQDPPDPLVVVSVVLSVQLVVQSVDPPDDPVSNVVSSVSSVVSSVVSVVVPDPPPDDDPDPPDDDDDD

Nearest PDB structures (foldseek):
  2gsv-assembly1_B  TM=4.446E-01  e=3.772E+00  Bacillus subtilis
  6jbq-assembly1_F  TM=3.776E-01  e=9.731E+00  Escherichia coli K-12

Radius of gyration: 20.86 Å; Cα contacts (8 Å, |Δi|>4): 50; chains: 1; bounding box: 43×24×72 Å